Protein AF-A0A2Z6R475-F1 (afdb_monomer_lite)

Structure (mmCIF, N/CA/C/O backbone):
data_AF-A0A2Z6R475-F1
#
_entry.id   AF-A0A2Z6R475-F1
#
loop_
_atom_site.group_PDB
_atom_site.id
_atom_site.type_symbol
_atom_site.label_atom_id
_atom_site.label_alt_id
_atom_site.label_comp_id
_atom_site.label_asym_id
_atom_site.label_entity_id
_atom_site.label_seq_id
_atom_site.pdbx_PDB_ins_code
_atom_site.Cartn_x
_atom_site.Cartn_y
_atom_site.Cartn_z
_atom_site.occupancy
_atom_site.B_iso_or_equiv
_atom_site.auth_seq_id
_atom_site.auth_comp_id
_atom_site.auth_asym_id
_atom_site.auth_atom_id
_atom_site.pdbx_PDB_model_num
ATOM 1 N N . MET A 1 1 ? 1.068 0.059 -17.504 1.00 56.50 1 MET A N 1
ATOM 2 C CA . MET A 1 1 ? 0.806 0.267 -16.066 1.00 56.50 1 MET A CA 1
ATOM 3 C C . MET A 1 1 ? 1.798 1.300 -15.581 1.00 56.50 1 MET A C 1
ATOM 5 O O . MET A 1 1 ? 2.977 1.132 -15.883 1.00 56.50 1 MET A O 1
ATOM 9 N N . SER A 1 2 ? 1.322 2.394 -14.982 1.00 82.00 2 SER A N 1
ATOM 10 C CA . SER A 1 2 ? 2.147 3.558 -14.639 1.00 82.00 2 SER A CA 1
ATOM 11 C C . SER A 1 2 ? 2.127 3.832 -13.140 1.00 82.00 2 SER A C 1
ATOM 13 O O . SER A 1 2 ? 1.192 3.462 -12.429 1.00 82.00 2 SER A O 1
ATOM 15 N N . LEU A 1 3 ? 3.177 4.509 -12.681 1.00 91.94 3 LEU A N 1
ATOM 16 C CA . LEU A 1 3 ? 3.283 5.068 -11.338 1.00 91.94 3 LEU A CA 1
ATOM 17 C C . LEU A 1 3 ? 2.011 5.844 -10.944 1.00 91.94 3 LEU A C 1
ATOM 19 O O . LEU A 1 3 ? 1.560 5.725 -9.808 1.00 91.94 3 LEU A O 1
ATOM 23 N N . ASP A 1 4 ? 1.379 6.539 -11.893 1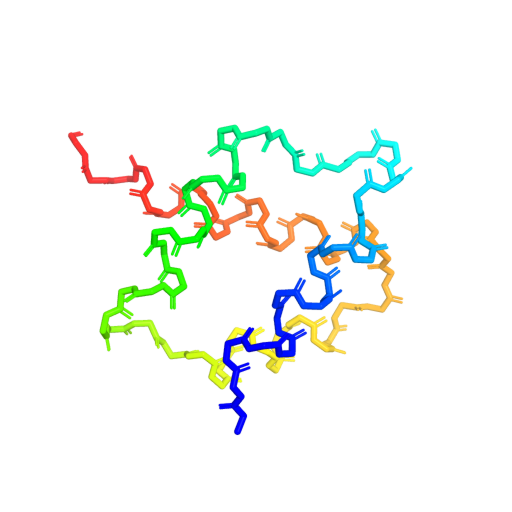.00 93.38 4 ASP A N 1
ATOM 24 C CA . ASP A 1 4 ? 0.195 7.377 -11.662 1.00 93.38 4 ASP A CA 1
ATOM 25 C C . ASP A 1 4 ? -0.984 6.610 -11.049 1.00 93.38 4 ASP A C 1
ATOM 27 O O . ASP A 1 4 ? -1.643 7.127 -10.152 1.00 93.38 4 ASP A O 1
ATOM 31 N N . ASN A 1 5 ? -1.232 5.361 -11.465 1.00 93.69 5 ASN A N 1
ATOM 32 C CA . ASN A 1 5 ? -2.322 4.547 -10.907 1.00 93.69 5 ASN A CA 1
ATOM 33 C C . ASN A 1 5 ? -2.095 4.230 -9.421 1.00 93.69 5 ASN A C 1
ATOM 35 O O . ASN A 1 5 ? -3.025 4.238 -8.606 1.00 93.69 5 ASN A O 1
ATOM 39 N N . ILE A 1 6 ? -0.840 3.945 -9.066 1.00 95.56 6 ILE A N 1
ATOM 40 C CA . ILE A 1 6 ? -0.442 3.660 -7.687 1.00 95.56 6 ILE A CA 1
ATOM 41 C C . ILE A 1 6 ? -0.552 4.945 -6.861 1.00 95.56 6 ILE A C 1
ATOM 43 O O . ILE A 1 6 ? -1.128 4.916 -5.775 1.00 95.56 6 ILE A O 1
ATOM 47 N N . VAL A 1 7 ? -0.089 6.079 -7.397 1.00 95.88 7 VAL A N 1
ATOM 48 C CA . VAL A 1 7 ? -0.184 7.392 -6.739 1.00 95.88 7 VAL A CA 1
ATOM 49 C C . VAL A 1 7 ? -1.635 7.810 -6.518 1.00 95.88 7 VAL A C 1
ATOM 51 O O . VAL A 1 7 ? -1.988 8.197 -5.407 1.00 95.88 7 VAL A O 1
ATOM 54 N N . ALA A 1 8 ? -2.506 7.652 -7.515 1.00 95.88 8 ALA A N 1
ATOM 55 C CA . ALA A 1 8 ? -3.933 7.929 -7.371 1.00 95.88 8 ALA A CA 1
ATOM 56 C C . ALA A 1 8 ? -4.570 7.073 -6.264 1.00 95.88 8 ALA A C 1
ATOM 58 O O . ALA A 1 8 ? -5.392 7.557 -5.486 1.00 95.88 8 ALA A O 1
ATOM 59 N N . THR A 1 9 ? -4.150 5.808 -6.142 1.00 95.38 9 THR A N 1
ATOM 60 C CA . THR A 1 9 ? -4.605 4.941 -5.047 1.00 95.38 9 THR A CA 1
ATOM 61 C C . THR A 1 9 ? -4.109 5.436 -3.689 1.00 95.38 9 THR A C 1
ATOM 63 O O . THR A 1 9 ? -4.890 5.447 -2.744 1.00 95.38 9 THR A O 1
ATOM 66 N N . ILE A 1 10 ? -2.845 5.859 -3.576 1.00 96.38 10 ILE A N 1
ATOM 67 C CA . ILE A 1 10 ? -2.281 6.414 -2.334 1.00 96.38 10 ILE A CA 1
ATOM 68 C C . ILE A 1 10 ? -3.054 7.670 -1.910 1.00 96.38 10 ILE A C 1
ATOM 70 O O . ILE A 1 10 ? -3.513 7.751 -0.772 1.00 96.38 10 ILE A O 1
ATOM 74 N N 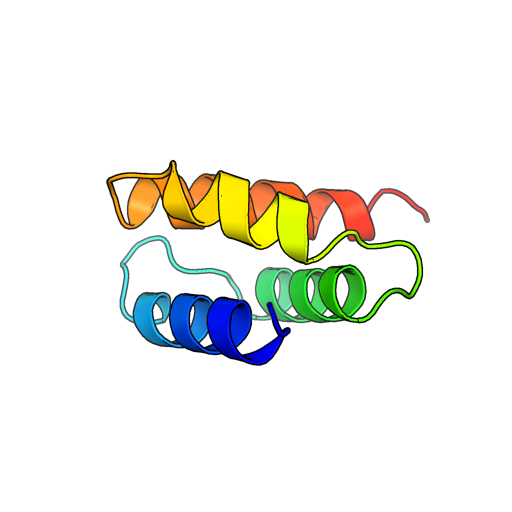. GLN A 1 11 ? -3.281 8.599 -2.841 1.00 96.56 11 GLN A N 1
ATOM 75 C CA . GLN A 1 11 ? -4.040 9.828 -2.594 1.00 96.56 11 GLN A CA 1
ATOM 76 C C . GLN A 1 11 ? -5.471 9.534 -2.127 1.00 96.56 11 GLN A C 1
ATOM 78 O O . GLN A 1 11 ? -5.944 10.143 -1.167 1.00 96.56 11 GLN A O 1
ATOM 83 N N . GLY A 1 12 ? -6.135 8.549 -2.739 1.00 97.25 12 GLY A N 1
ATOM 84 C CA . GLY A 1 12 ? -7.473 8.106 -2.337 1.00 97.25 12 GLY A CA 1
ATOM 85 C C . GLY A 1 12 ? -7.551 7.460 -0.946 1.00 97.25 12 GLY A C 1
ATOM 86 O O . GLY A 1 12 ? -8.648 7.275 -0.433 1.00 97.25 12 GLY A O 1
ATOM 87 N N . LEU A 1 13 ? -6.416 7.120 -0.326 1.00 97.12 13 LEU A N 1
ATOM 88 C CA . LEU A 1 13 ? -6.338 6.542 1.023 1.00 97.12 13 LEU A CA 1
ATOM 89 C C . LEU A 1 13 ? -5.931 7.571 2.094 1.00 97.12 13 LEU A C 1
ATOM 91 O O . LEU A 1 13 ? -5.791 7.216 3.264 1.00 97.12 13 LEU A O 1
ATOM 95 N N . SER A 1 14 ? -5.729 8.837 1.719 1.00 96.38 14 SER A N 1
ATOM 96 C CA . SER A 1 14 ? -5.203 9.891 2.603 1.00 96.38 14 SER A CA 1
ATOM 97 C C . SER A 1 14 ? -6.153 10.321 3.732 1.00 96.38 14 SER A C 1
ATOM 99 O O . SER A 1 14 ? -5.712 10.931 4.711 1.00 96.38 14 SER A O 1
ATOM 101 N N . GLU A 1 15 ? -7.436 9.972 3.634 1.00 95.38 15 GLU A N 1
ATOM 102 C CA . GLU A 1 15 ? -8.460 10.248 4.652 1.00 95.38 15 GLU A CA 1
ATOM 103 C C . GLU A 1 15 ? -8.757 9.040 5.555 1.00 95.38 15 GLU A C 1
ATOM 105 O O . GLU A 1 15 ? -9.503 9.156 6.527 1.00 95.38 15 GLU A O 1
ATOM 110 N N . GLU A 1 16 ? -8.158 7.877 5.281 1.00 97.44 16 GLU A N 1
ATOM 111 C CA . GLU A 1 16 ? -8.371 6.677 6.089 1.00 97.44 16 GLU A CA 1
ATOM 112 C C . GLU A 1 16 ? -7.764 6.834 7.497 1.00 97.44 16 GLU A C 1
ATOM 114 O O . GLU A 1 16 ? -6.665 7.381 7.656 1.00 97.44 16 GLU A O 1
ATOM 119 N N . PRO A 1 17 ? -8.410 6.295 8.547 1.00 94.38 17 PRO A N 1
ATOM 120 C CA . PRO A 1 17 ? -7.941 6.442 9.927 1.00 94.38 17 PRO A CA 1
ATOM 121 C C . PRO A 1 17 ? -6.552 5.829 10.159 1.00 94.38 17 PRO A C 1
ATOM 123 O O . PRO A 1 17 ? -5.821 6.243 11.054 1.00 94.38 17 PRO A O 1
ATOM 126 N N . ASN A 1 18 ? -6.172 4.840 9.351 1.00 93.88 18 ASN A N 1
ATOM 127 C CA . ASN A 1 18 ? -4.890 4.145 9.401 1.00 93.88 18 ASN A CA 1
ATOM 128 C C . ASN A 1 18 ? -3.981 4.490 8.209 1.00 93.88 18 ASN A C 1
ATOM 130 O O . ASN A 1 18 ? -3.160 3.650 7.815 1.00 93.88 18 ASN A O 1
ATOM 134 N N . LYS A 1 19 ? -4.128 5.694 7.643 1.00 97.19 19 LYS A N 1
ATOM 135 C CA . LYS A 1 19 ? -3.323 6.207 6.527 1.00 97.19 19 LYS A CA 1
ATOM 136 C C . LYS A 1 19 ? -1.810 6.091 6.742 1.00 97.19 19 LYS A C 1
ATOM 138 O O . LYS A 1 19 ? -1.325 5.818 7.847 1.00 97.19 19 LYS A O 1
ATOM 143 N N . LEU A 1 20 ? -1.069 6.262 5.651 1.00 97.19 20 LEU A N 1
ATOM 144 C CA . LEU A 1 20 ? 0.387 6.395 5.681 1.00 97.19 20 LEU A CA 1
ATOM 145 C C . LEU A 1 20 ? 0.761 7.665 6.459 1.00 97.19 20 LEU A C 1
ATOM 147 O O . LEU A 1 20 ? 0.099 8.694 6.312 1.00 97.19 20 LEU A O 1
ATOM 151 N N . SER A 1 21 ? 1.792 7.593 7.300 1.00 96.69 21 SER A N 1
ATOM 152 C CA . SER A 1 21 ? 2.441 8.812 7.796 1.00 96.69 21 SER A CA 1
ATOM 153 C C . SER A 1 21 ? 3.228 9.493 6.674 1.00 96.69 21 SER A C 1
ATOM 155 O O . SER A 1 21 ? 3.550 8.859 5.669 1.00 96.69 21 SER A O 1
ATOM 157 N N . GLU A 1 22 ? 3.597 10.760 6.866 1.00 95.69 22 GLU A N 1
ATOM 158 C CA . GLU A 1 22 ? 4.438 11.499 5.911 1.00 95.69 22 GLU A CA 1
ATOM 159 C C . GLU A 1 22 ? 5.761 10.761 5.624 1.00 95.69 2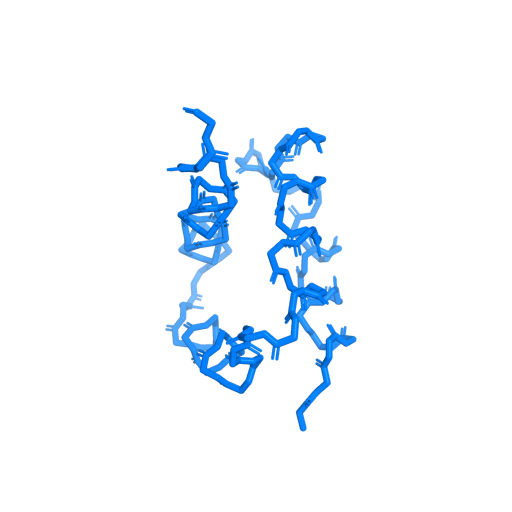2 GLU A C 1
ATOM 161 O O . GLU A 1 22 ? 6.163 10.624 4.469 1.00 95.69 22 GLU A O 1
ATOM 166 N N . ASP A 1 23 ? 6.394 10.190 6.656 1.00 95.50 23 ASP A N 1
ATOM 167 C CA . ASP A 1 23 ? 7.614 9.383 6.514 1.00 95.50 23 ASP A CA 1
ATOM 168 C C . ASP A 1 23 ? 7.387 8.091 5.715 1.00 95.50 23 ASP A C 1
ATOM 170 O O . ASP A 1 23 ? 8.235 7.687 4.914 1.00 95.50 23 ASP A O 1
ATOM 174 N N . GLU A 1 24 ? 6.261 7.406 5.947 1.00 96.75 24 GLU A N 1
ATOM 175 C CA . GLU A 1 24 ? 5.905 6.200 5.198 1.00 96.75 24 GLU A CA 1
ATOM 176 C C . GLU A 1 24 ? 5.639 6.536 3.727 1.00 96.75 24 GLU A C 1
ATOM 178 O O . GLU A 1 24 ? 6.086 5.798 2.849 1.00 96.75 24 GLU A O 1
ATOM 183 N N . GLU A 1 25 ? 4.969 7.657 3.449 1.00 96.00 25 GLU A N 1
ATOM 184 C CA . GLU A 1 25 ? 4.746 8.147 2.089 1.00 96.00 25 GLU A CA 1
ATOM 185 C C . GLU A 1 25 ? 6.066 8.482 1.396 1.00 96.00 25 GLU A C 1
ATOM 187 O O . GLU A 1 25 ? 6.325 7.974 0.306 1.00 96.00 25 GLU A O 1
ATOM 192 N N . ALA A 1 26 ? 6.947 9.256 2.035 1.00 95.06 26 ALA A N 1
ATOM 193 C CA . ALA A 1 26 ? 8.243 9.617 1.464 1.00 95.06 26 ALA A CA 1
ATOM 194 C C . ALA A 1 26 ? 9.074 8.373 1.102 1.00 95.06 26 ALA A C 1
ATOM 196 O O . ALA A 1 26 ? 9.579 8.250 -0.017 1.00 95.06 26 ALA A O 1
ATOM 197 N N . ARG A 1 27 ? 9.157 7.398 2.016 1.00 95.94 27 ARG A N 1
ATOM 198 C CA . ARG A 1 27 ? 9.846 6.118 1.779 1.00 95.94 27 ARG A CA 1
ATOM 199 C C . ARG A 1 27 ? 9.196 5.288 0.681 1.00 95.94 27 ARG A C 1
ATOM 201 O O . ARG A 1 27 ? 9.902 4.589 -0.051 1.00 95.94 27 ARG A O 1
ATOM 208 N N . LEU A 1 28 ? 7.871 5.330 0.579 1.00 96.12 28 LEU A N 1
ATOM 209 C CA . LEU A 1 28 ? 7.128 4.650 -0.472 1.00 96.12 28 LEU A CA 1
ATOM 210 C C . LEU A 1 28 ? 7.407 5.283 -1.837 1.00 96.12 28 LEU A C 1
ATOM 212 O O . LEU A 1 28 ? 7.667 4.551 -2.784 1.00 96.12 28 LEU A O 1
ATOM 216 N N . TYR A 1 29 ? 7.431 6.613 -1.947 1.00 94.88 29 TYR A N 1
ATOM 217 C CA . TYR A 1 29 ? 7.773 7.287 -3.201 1.00 94.88 29 TYR A CA 1
ATOM 218 C C . TYR A 1 29 ? 9.208 6.985 -3.642 1.00 94.88 29 TYR A C 1
ATOM 220 O O . TYR A 1 29 ? 9.423 6.703 -4.820 1.00 94.88 29 TYR A O 1
ATOM 228 N N . VAL A 1 30 ? 10.172 6.949 -2.714 1.00 94.31 30 VAL A N 1
ATOM 229 C CA . VAL A 1 30 ? 11.541 6.487 -3.013 1.00 94.31 30 VAL A CA 1
ATOM 230 C C . VAL A 1 30 ? 11.524 5.061 -3.565 1.00 94.31 30 VAL A C 1
ATOM 232 O O . VAL A 1 30 ? 12.087 4.811 -4.624 1.00 94.31 30 VAL A O 1
ATOM 235 N N . TYR A 1 31 ? 10.818 4.135 -2.907 1.00 94.56 31 TYR A N 1
ATOM 236 C CA . TYR A 1 31 ? 10.680 2.762 -3.398 1.00 94.56 31 TYR A CA 1
ATOM 237 C C . TYR A 1 31 ? 10.066 2.701 -4.805 1.00 94.56 31 TYR A C 1
ATOM 239 O O . TYR A 1 31 ? 10.573 2.001 -5.671 1.00 94.56 31 TYR A O 1
ATOM 247 N N . LEU A 1 32 ? 8.979 3.432 -5.052 1.00 94.38 32 LEU A N 1
ATOM 248 C CA . LEU A 1 32 ? 8.249 3.393 -6.322 1.00 94.38 32 LEU A CA 1
ATOM 249 C C . LEU A 1 32 ? 9.001 4.062 -7.480 1.00 94.38 32 LEU A C 1
ATOM 251 O O . LEU A 1 32 ? 8.747 3.737 -8.636 1.00 94.38 32 LEU A O 1
ATOM 255 N N . THR A 1 33 ? 9.902 4.996 -7.186 1.00 93.50 33 THR A N 1
ATOM 256 C CA . THR A 1 33 ? 10.722 5.678 -8.201 1.00 93.50 33 THR A CA 1
ATOM 257 C C . THR A 1 33 ? 12.063 4.994 -8.447 1.00 93.50 33 THR A C 1
ATOM 259 O O . THR A 1 33 ? 12.764 5.352 -9.395 1.00 93.50 33 THR A O 1
ATOM 262 N N . ASP A 1 34 ? 12.405 3.983 -7.647 1.00 92.06 34 ASP A N 1
ATOM 263 C CA . ASP A 1 34 ? 13.574 3.146 -7.874 1.00 92.06 34 ASP A CA 1
ATOM 264 C C . ASP A 1 34 ? 13.438 2.360 -9.191 1.00 92.06 34 ASP A C 1
ATOM 266 O O . ASP A 1 34 ? 12.410 1.736 -9.471 1.00 92.06 34 ASP A O 1
ATOM 270 N N . LYS A 1 35 ? 14.497 2.380 -10.007 1.00 89.56 35 LYS A N 1
ATOM 271 C CA . LYS A 1 35 ? 14.544 1.727 -11.326 1.00 89.56 35 LYS A CA 1
ATOM 272 C C . LYS A 1 35 ? 14.319 0.210 -11.266 1.00 89.56 35 LYS A C 1
ATOM 274 O O . LYS A 1 35 ? 13.886 -0.373 -12.259 1.00 89.56 35 LYS A O 1
ATOM 279 N N . ASP A 1 36 ? 14.639 -0.421 -10.137 1.00 91.81 36 ASP A N 1
ATOM 280 C CA . ASP A 1 36 ? 14.548 -1.867 -9.946 1.00 91.81 36 ASP A CA 1
ATOM 281 C C . ASP A 1 36 ? 13.154 -2.279 -9.437 1.00 91.81 36 ASP A C 1
ATOM 283 O O . ASP A 1 36 ? 12.806 -3.468 -9.412 1.00 91.81 36 ASP A O 1
ATOM 287 N N . THR A 1 37 ? 12.304 -1.308 -9.085 1.00 92.56 37 THR A N 1
ATOM 288 C CA . THR A 1 37 ? 10.933 -1.568 -8.658 1.00 92.56 37 THR A CA 1
ATOM 289 C C . THR A 1 37 ? 10.047 -1.974 -9.829 1.00 92.56 37 THR A C 1
ATOM 291 O O . THR A 1 37 ? 9.775 -1.230 -10.772 1.00 92.56 37 THR A O 1
ATOM 294 N N . LYS A 1 38 ? 9.491 -3.183 -9.726 1.00 94.50 38 LYS A N 1
ATOM 295 C CA . LYS A 1 38 ? 8.515 -3.715 -10.680 1.00 94.50 38 LYS A CA 1
ATOM 296 C C . LYS A 1 38 ? 7.126 -3.149 -10.395 1.00 94.50 38 LYS A C 1
ATOM 298 O O . LYS A 1 38 ? 6.311 -3.786 -9.729 1.00 94.50 38 LYS A O 1
ATOM 303 N N . LEU A 1 39 ? 6.835 -1.964 -10.929 1.00 95.12 39 LEU A N 1
ATOM 304 C CA . LEU A 1 39 ? 5.552 -1.275 -10.717 1.00 95.12 39 LEU A CA 1
ATOM 305 C C . LEU A 1 39 ? 4.328 -2.124 -11.095 1.00 95.12 39 LEU A C 1
ATOM 307 O O . LEU A 1 39 ? 3.317 -2.080 -10.400 1.00 95.12 39 LEU A O 1
ATOM 311 N N . ALA A 1 40 ? 4.434 -2.956 -12.135 1.00 95.06 40 ALA A N 1
ATOM 312 C CA . ALA A 1 40 ? 3.358 -3.867 -12.528 1.00 95.06 40 ALA A CA 1
ATOM 313 C C . ALA A 1 40 ? 3.015 -4.900 -11.435 1.00 95.06 40 ALA A C 1
ATOM 315 O O . ALA A 1 40 ? 1.842 -5.206 -11.223 1.00 95.06 40 ALA A O 1
ATOM 316 N N . ASP A 1 41 ? 4.018 -5.414 -10.714 1.00 95.25 41 ASP A N 1
ATOM 317 C CA . ASP A 1 41 ? 3.798 -6.352 -9.607 1.00 95.25 41 ASP A CA 1
ATOM 318 C C . ASP A 1 41 ? 3.181 -5.636 -8.402 1.00 95.25 41 ASP A C 1
ATOM 320 O O . ASP A 1 41 ? 2.277 -6.175 -7.760 1.00 95.25 41 ASP A O 1
ATOM 324 N N . VAL A 1 42 ? 3.630 -4.405 -8.128 1.00 96.00 42 VAL A N 1
ATOM 325 C CA . VAL A 1 42 ? 3.069 -3.563 -7.066 1.00 96.00 42 VAL A CA 1
ATOM 326 C C . VAL A 1 42 ? 1.589 -3.290 -7.315 1.00 96.00 42 VAL A C 1
AT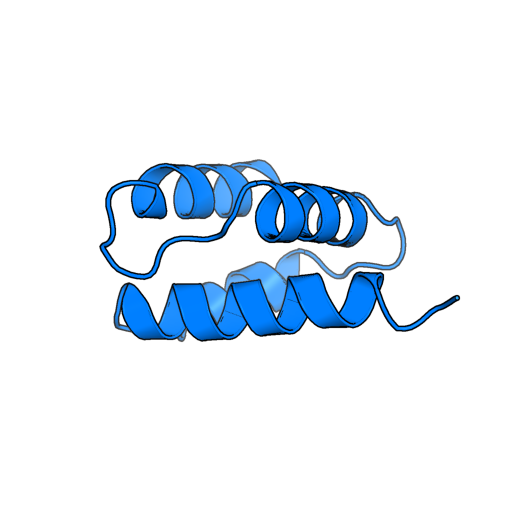OM 328 O O . VAL A 1 42 ? 0.760 -3.556 -6.447 1.00 96.00 42 VAL A O 1
ATOM 331 N N . GLU A 1 43 ? 1.239 -2.822 -8.513 1.00 94.94 43 GLU A N 1
ATOM 332 C CA . GLU A 1 43 ? -0.145 -2.533 -8.892 1.00 94.94 43 GLU A CA 1
ATOM 333 C C . GLU A 1 43 ? -1.014 -3.798 -8.861 1.00 94.94 43 GLU A C 1
ATOM 335 O O . GLU A 1 43 ? -2.122 -3.785 -8.322 1.00 94.94 43 GLU A O 1
ATOM 340 N N . LYS A 1 44 ? -0.501 -4.929 -9.366 1.00 95.12 44 LYS A N 1
ATOM 341 C CA . LYS A 1 44 ? -1.205 -6.216 -9.309 1.00 95.12 44 LYS A CA 1
ATOM 342 C C . LYS A 1 44 ? -1.532 -6.618 -7.872 1.00 95.12 44 LYS A C 1
ATOM 344 O O . LYS A 1 44 ? -2.671 -6.987 -7.596 1.00 95.12 44 LYS A O 1
ATOM 349 N N . LEU A 1 45 ? -0.558 -6.558 -6.964 1.00 95.75 45 LEU A N 1
ATOM 350 C CA . LEU A 1 45 ? -0.758 -6.915 -5.557 1.00 95.75 45 LEU A CA 1
ATOM 351 C C . LEU A 1 45 ? -1.706 -5.935 -4.857 1.00 95.75 45 LEU A C 1
ATOM 353 O O . LEU A 1 45 ? -2.604 -6.371 -4.138 1.00 95.75 45 LEU A O 1
ATOM 357 N N . LEU A 1 46 ? -1.580 -4.637 -5.135 1.00 95.69 46 LEU A N 1
ATOM 358 C CA . LEU A 1 46 ? -2.473 -3.608 -4.604 1.00 95.69 46 LEU A CA 1
ATOM 359 C C . LEU A 1 46 ? -3.932 -3.829 -5.045 1.00 95.69 46 LEU A C 1
ATOM 361 O O . LEU A 1 46 ? -4.850 -3.680 -4.240 1.00 95.69 46 LEU A O 1
ATOM 365 N N . ASN A 1 47 ? -4.156 -4.264 -6.288 1.00 94.31 47 ASN A N 1
ATOM 366 C CA . ASN A 1 47 ? -5.484 -4.601 -6.819 1.00 94.31 47 ASN A CA 1
ATOM 367 C C . ASN A 1 47 ? -6.069 -5.910 -6.249 1.00 94.31 47 ASN A C 1
ATOM 369 O O . ASN A 1 47 ? -7.286 -6.128 -6.292 1.00 94.31 47 ASN A O 1
ATOM 373 N N . LEU A 1 48 ? -5.234 -6.791 -5.688 1.00 96.94 48 LEU A N 1
ATOM 374 C CA . LEU A 1 48 ? -5.705 -7.968 -4.950 1.00 96.94 48 LEU A CA 1
ATOM 375 C C . LEU A 1 48 ? -6.222 -7.600 -3.550 1.00 96.94 48 LEU A C 1
ATOM 377 O O . LEU A 1 48 ? -7.094 -8.298 -3.027 1.00 96.94 48 LEU A O 1
ATOM 381 N N . CYS A 1 49 ? -5.761 -6.490 -2.965 1.00 97.19 49 CYS A N 1
ATOM 382 C CA . CYS A 1 49 ? -6.254 -5.982 -1.687 1.00 97.19 49 CYS A CA 1
ATOM 383 C C . CYS A 1 49 ? -7.692 -5.442 -1.820 1.00 97.19 49 CYS A C 1
ATOM 385 O O . CYS A 1 49 ? -7.933 -4.381 -2.394 1.00 97.19 49 CYS A O 1
ATOM 387 N N . LYS A 1 50 ? -8.665 -6.168 -1.252 1.00 95.56 50 LYS A N 1
ATOM 388 C CA . LYS A 1 50 ? -10.103 -5.854 -1.376 1.00 95.56 50 LYS A CA 1
ATOM 389 C C . LYS A 1 50 ? -10.596 -4.713 -0.490 1.00 95.56 50 LYS A C 1
ATOM 391 O O . LYS A 1 50 ? -11.673 -4.187 -0.741 1.00 95.56 50 LYS A O 1
ATOM 396 N N . THR A 1 51 ? -9.836 -4.336 0.533 1.00 97.25 51 THR A N 1
ATOM 397 C CA . THR A 1 51 ? -10.206 -3.276 1.478 1.00 97.25 51 THR A CA 1
ATOM 398 C C . THR A 1 51 ? -9.129 -2.202 1.530 1.00 97.25 51 THR A C 1
ATOM 400 O O . THR A 1 51 ? -7.951 -2.485 1.297 1.00 97.25 51 THR A O 1
ATOM 403 N N . ASN A 1 52 ? -9.521 -0.977 1.884 1.00 97.75 52 ASN A N 1
ATOM 404 C CA . ASN A 1 52 ? -8.588 0.140 2.055 1.00 97.75 52 ASN A CA 1
ATOM 405 C C . ASN A 1 52 ? -7.540 -0.166 3.134 1.00 97.75 52 ASN A C 1
ATOM 407 O O . ASN A 1 52 ? -6.348 0.033 2.911 1.00 97.75 52 ASN A O 1
ATOM 411 N N . ASN A 1 53 ? -7.947 -0.809 4.233 1.00 97.25 53 ASN A N 1
ATOM 412 C CA . ASN A 1 53 ? -7.018 -1.302 5.250 1.00 97.25 53 ASN A CA 1
ATOM 413 C C . ASN A 1 53 ? -5.982 -2.295 4.686 1.00 97.25 53 ASN A C 1
ATOM 415 O O . ASN A 1 53 ? -4.796 -2.166 4.975 1.00 97.25 53 ASN A O 1
ATOM 419 N N . ALA A 1 54 ? -6.389 -3.261 3.855 1.00 97.62 54 ALA A N 1
ATOM 420 C CA . ALA A 1 54 ? -5.449 -4.212 3.256 1.00 97.62 54 ALA A CA 1
ATOM 421 C C . ALA A 1 54 ? -4.456 -3.525 2.303 1.00 97.62 54 ALA A C 1
ATOM 423 O O . ALA A 1 54 ? -3.268 -3.850 2.323 1.00 97.62 54 ALA A O 1
ATOM 424 N N . LYS A 1 55 ? -4.923 -2.545 1.514 1.00 97.75 55 LYS A N 1
ATOM 425 C CA . LYS A 1 55 ? -4.058 -1.719 0.657 1.00 97.75 55 LYS A CA 1
ATOM 426 C C . LYS A 1 55 ? -3.028 -0.960 1.493 1.00 97.75 55 LYS A C 1
ATOM 428 O O . LYS A 1 55 ? -1.843 -0.994 1.178 1.00 97.75 55 LYS A O 1
ATOM 433 N N . LEU A 1 56 ? -3.459 -0.345 2.594 1.00 98.06 56 LEU A N 1
ATOM 434 C CA . LEU A 1 56 ? -2.582 0.395 3.502 1.00 98.06 56 LEU A CA 1
ATOM 4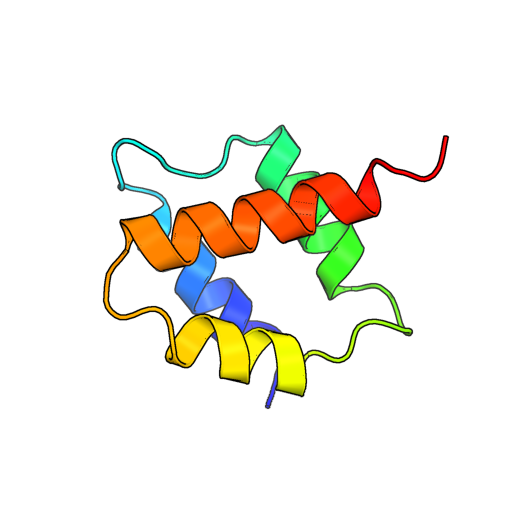35 C C . LEU A 1 56 ? -1.541 -0.503 4.174 1.00 98.06 56 LEU A C 1
ATOM 437 O O . LEU A 1 56 ? -0.367 -0.149 4.196 1.00 98.06 56 LEU A O 1
ATOM 441 N N . VAL A 1 57 ? -1.923 -1.688 4.660 1.00 97.25 57 VAL A N 1
ATOM 442 C CA . VAL A 1 57 ? -0.969 -2.663 5.222 1.00 97.25 57 VAL A CA 1
ATOM 443 C C . VAL A 1 57 ? 0.095 -3.051 4.193 1.00 97.25 57 VAL A C 1
ATOM 445 O O . VAL A 1 57 ? 1.283 -3.095 4.519 1.00 97.25 57 VAL A O 1
ATOM 448 N N . TYR A 1 58 ? -0.314 -3.295 2.947 1.00 97.31 58 TYR A N 1
ATOM 449 C CA . TYR A 1 58 ? 0.607 -3.620 1.864 1.00 97.31 58 TYR A CA 1
ATOM 450 C C . TYR A 1 58 ? 1.581 -2.467 1.564 1.00 97.31 58 TYR A C 1
ATOM 452 O O . TYR A 1 58 ? 2.795 -2.678 1.569 1.00 97.31 58 TYR A O 1
ATOM 460 N N . LEU A 1 59 ? 1.069 -1.244 1.386 1.00 96.88 59 LEU A N 1
ATOM 461 C CA . LEU A 1 59 ? 1.874 -0.047 1.109 1.00 96.88 59 LEU A CA 1
ATOM 462 C C . LEU A 1 59 ? 2.856 0.271 2.248 1.00 96.88 59 LEU A C 1
ATOM 464 O O . LEU A 1 59 ? 4.025 0.551 1.992 1.00 96.88 59 LEU A O 1
ATOM 468 N N . LYS A 1 60 ? 2.433 0.121 3.510 1.00 96.38 60 LYS A N 1
ATOM 469 C CA . LYS A 1 60 ? 3.316 0.239 4.686 1.00 96.38 60 LYS A CA 1
ATOM 470 C C . LYS A 1 60 ? 4.422 -0.812 4.683 1.00 96.38 60 LYS A C 1
ATOM 472 O O . LYS A 1 60 ? 5.557 -0.532 5.061 1.00 96.38 60 LYS A O 1
ATOM 477 N N . GLY A 1 61 ? 4.116 -2.028 4.233 1.00 95.75 61 GLY A N 1
ATOM 478 C CA . GLY A 1 61 ? 5.114 -3.075 4.023 1.00 95.75 61 GLY A CA 1
ATOM 479 C C . GLY A 1 61 ? 6.175 -2.679 2.991 1.00 95.75 61 GLY A C 1
ATOM 480 O O . GLY A 1 61 ? 7.358 -2.934 3.211 1.00 95.75 61 GLY A O 1
ATOM 481 N N . LEU A 1 62 ? 5.776 -2.018 1.901 1.00 94.75 62 LEU A N 1
ATOM 482 C CA . LEU A 1 62 ? 6.702 -1.499 0.888 1.00 94.75 62 LEU A CA 1
ATOM 483 C C . LEU A 1 62 ? 7.566 -0.353 1.427 1.00 94.75 62 LEU A C 1
ATOM 485 O O . LEU A 1 62 ? 8.784 -0.398 1.278 1.00 94.75 62 LEU A O 1
ATOM 489 N N . ALA A 1 63 ? 6.967 0.608 2.134 1.00 93.75 63 ALA A N 1
ATOM 490 C CA . ALA A 1 63 ? 7.684 1.723 2.760 1.00 93.75 63 ALA A CA 1
ATOM 491 C C . ALA A 1 63 ? 8.762 1.264 3.764 1.00 93.75 63 ALA A C 1
ATOM 493 O O . ALA A 1 63 ? 9.784 1.921 3.954 1.00 93.75 63 ALA A O 1
ATOM 494 N N . LYS A 1 64 ? 8.569 0.108 4.411 1.00 90.44 64 LYS A N 1
ATOM 495 C CA . LYS A 1 64 ? 9.584 -0.491 5.293 1.00 90.44 64 LYS A CA 1
ATOM 496 C C . LYS A 1 64 ? 10.751 -1.115 4.527 1.00 90.44 64 LYS A C 1
ATOM 498 O O . LYS A 1 64 ? 11.861 -1.124 5.049 1.00 90.44 64 LYS A O 1
ATOM 503 N N . LYS A 1 65 ? 10.529 -1.614 3.305 1.00 81.69 65 LYS A N 1
ATOM 504 C CA . LYS A 1 65 ? 11.589 -2.219 2.481 1.00 81.69 65 LYS A CA 1
ATOM 505 C C . LYS A 1 65 ? 12.602 -1.190 1.987 1.00 81.69 65 LYS A C 1
ATOM 507 O O . LYS A 1 65 ? 13.781 -1.517 1.943 1.00 81.69 65 LYS A O 1
ATOM 512 N N . SER A 1 66 ? 12.181 0.038 1.681 1.00 68.69 66 SER A N 1
ATOM 513 C CA . SER A 1 66 ? 13.118 1.110 1.305 1.00 68.69 66 SER A CA 1
ATOM 514 C C . SER A 1 66 ? 13.968 1.610 2.473 1.00 68.69 66 SER A C 1
ATOM 516 O O . SER A 1 66 ? 15.059 2.118 2.251 1.00 68.69 66 SER A O 1
ATOM 518 N N . GLY A 1 67 ? 13.519 1.420 3.718 1.00 54.81 67 GLY A N 1
ATOM 519 C CA . GLY A 1 67 ? 14.302 1.740 4.917 1.00 54.81 67 GLY A CA 1
ATOM 520 C C . GLY A 1 67 ? 15.259 0.636 5.381 1.00 54.81 67 GLY A C 1
ATOM 521 O O . GLY A 1 67 ? 15.994 0.857 6.335 1.00 54.81 67 GLY A O 1
ATOM 522 N N . ALA A 1 68 ? 1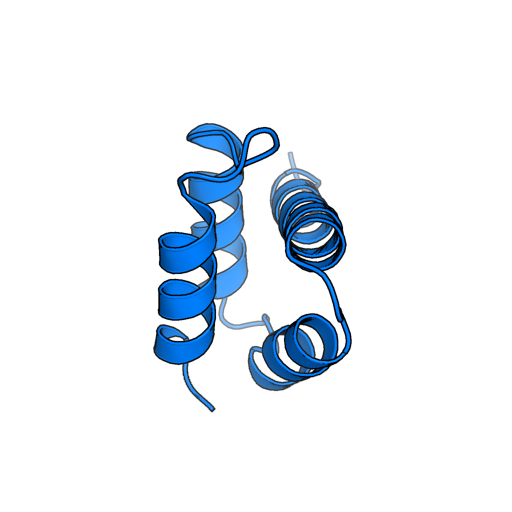5.250 -0.547 4.755 1.00 53.62 68 ALA A N 1
ATOM 523 C CA . ALA A 1 68 ? 16.056 -1.697 5.181 1.00 53.62 68 ALA A CA 1
ATOM 524 C C . ALA A 1 68 ? 17.503 -1.684 4.643 1.00 53.62 68 ALA A C 1
ATOM 526 O O . ALA A 1 68 ? 18.201 -2.690 4.743 1.00 53.62 68 ALA A O 1
ATOM 527 N N . CYS A 1 69 ? 17.954 -0.560 4.083 1.00 38.34 69 CYS A N 1
ATOM 528 C CA . CYS A 1 69 ? 19.336 -0.354 3.669 1.00 38.34 69 CYS A CA 1
ATOM 529 C C . CYS A 1 69 ? 19.867 0.962 4.262 1.00 38.34 69 CYS A C 1
ATOM 531 O O . CYS A 1 69 ? 19.925 1.974 3.569 1.00 38.34 69 CYS A O 1
ATOM 533 N N . LEU A 1 70 ? 20.221 0.927 5.550 1.00 38.53 70 LEU A N 1
ATOM 534 C CA . LEU A 1 70 ? 21.200 1.797 6.216 1.00 38.53 70 LEU A CA 1
ATOM 535 C C . LEU A 1 70 ? 21.949 0.966 7.261 1.00 38.53 70 LEU A C 1
ATOM 537 O O . LEU A 1 70 ? 21.262 0.235 8.012 1.00 38.53 70 LEU A O 1
#

Radius of gyration: 11.22 Å; chains: 1; bounding box: 31×20×26 Å

Organism: NCBI:txid94130

Foldseek 3Di:
DDPVVVVVLLVVLCPPPLHDDPLLVVLLVVLSPDPPDPVVVLVVVLVVQPDSVSNRVSSSVSSVVSVPPD

Secondary structure (DSSP, 8-state):
--HHHHHHHHHTTTTSTTPPPHHHHHHHHHHHHSTT--HHHHHHHHHH--SHHHHHHHHHHHHHHHTS--

pLDDT: mean 91.29, std 12.81, range [38.34, 98.06]

Sequence (70 aa):
MSLDNIVATIQGLSEEPNKLSEDEEARLYVYLTDKDTKLADVEKLLNLCKTNNAKLVYLKGLAKKSGACL